Protein AF-A0A356TPZ6-F1 (afdb_monomer_lite)

Radius of gyration: 14.2 Å; chains: 1; bounding box: 24×18×42 Å

pLDDT: mean 96.62, std 1.81, range [85.94, 98.25]

Secondary structure (DSSP, 8-state):
--SS--TTT-SSTTS----SSSSTTSS---SSTT-SSS-TTT-SSTTS----SSSSTTSS----

Foldseek 3Di:
DPLPDDCVQAPCNPAAADPPPAPSRRGDHDQQRCPQPAGPVQAPCSNAAAPPPPPPRNRRHHDD

Structure (mmCIF, N/CA/C/O backbone):
data_AF-A0A356TPZ6-F1
#
_entry.id   AF-A0A356TPZ6-F1
#
loop_
_atom_site.group_PDB
_atom_site.id
_atom_site.type_symbol
_atom_site.label_atom_id
_atom_site.label_alt_id
_atom_site.label_comp_id
_atom_site.label_asym_id
_atom_site.label_entity_id
_atom_site.label_seq_id
_atom_site.pdbx_PDB_ins_code
_atom_site.Cartn_x
_atom_site.Cartn_y
_atom_site.Cartn_z
_atom_site.occupancy
_atom_site.B_iso_or_equiv
_atom_site.auth_seq_id
_atom_site.auth_comp_id
_atom_site.auth_asym_id
_atom_site.auth_atom_id
_atom_site.pdbx_PDB_model_num
ATOM 1 N N . ASP A 1 1 ? 2.705 -1.159 -14.914 1.00 95.12 1 ASP A N 1
ATOM 2 C CA . ASP A 1 1 ? 1.859 0.091 -14.865 1.00 95.12 1 ASP A CA 1
ATOM 3 C C . ASP A 1 1 ? 2.624 1.434 -14.908 1.00 95.12 1 ASP A C 1
ATOM 5 O O . ASP A 1 1 ? 1.986 2.471 -15.098 1.00 95.12 1 ASP A O 1
ATOM 9 N N . GLY A 1 2 ? 3.958 1.467 -14.814 1.00 95.12 2 GLY A N 1
ATOM 10 C CA . GLY A 1 2 ? 4.741 2.714 -14.861 1.00 95.12 2 GLY A CA 1
ATOM 11 C C . GLY A 1 2 ? 5.464 3.065 -13.557 1.00 95.12 2 GLY A C 1
ATOM 12 O O . GLY A 1 2 ? 6.137 4.097 -13.520 1.00 95.12 2 GLY A O 1
ATOM 13 N N . ASP A 1 3 ? 5.357 2.199 -12.559 1.00 95.69 3 ASP A N 1
ATOM 14 C CA . ASP A 1 3 ? 6.191 2.067 -11.359 1.00 95.69 3 ASP A CA 1
ATOM 15 C C . ASP A 1 3 ? 7.711 1.914 -11.629 1.00 95.69 3 ASP A C 1
ATOM 17 O O . ASP A 1 3 ? 8.548 2.363 -10.850 1.00 95.69 3 ASP A O 1
ATOM 21 N N . GLY A 1 4 ? 8.098 1.378 -12.791 1.00 95.12 4 GLY A N 1
ATOM 22 C CA . GLY A 1 4 ? 9.495 1.182 -13.185 1.00 95.12 4 GLY A CA 1
ATOM 23 C C . GLY A 1 4 ? 9.977 -0.268 -13.142 1.00 95.12 4 GLY A C 1
ATOM 24 O O . GLY A 1 4 ? 11.134 -0.511 -13.518 1.00 95.12 4 GLY A O 1
ATOM 25 N N . LEU A 1 5 ? 9.117 -1.221 -12.777 1.00 96.56 5 LEU A N 1
ATOM 26 C CA . LEU A 1 5 ? 9.375 -2.645 -12.939 1.00 96.56 5 LEU A CA 1
ATOM 27 C C . LEU A 1 5 ? 8.937 -3.118 -14.334 1.00 96.56 5 LEU A C 1
ATOM 29 O O . LEU A 1 5 ? 8.289 -2.415 -15.110 1.00 96.56 5 LEU A O 1
ATOM 33 N N . ASN A 1 6 ? 9.428 -4.293 -14.734 1.00 97.44 6 ASN A N 1
ATOM 34 C CA . ASN A 1 6 ? 8.929 -4.952 -15.944 1.00 97.44 6 ASN A CA 1
ATOM 35 C C . ASN A 1 6 ? 7.873 -5.965 -15.511 1.00 97.44 6 ASN A C 1
ATOM 37 O O . ASN A 1 6 ? 8.133 -6.663 -14.540 1.00 97.44 6 ASN A O 1
ATOM 41 N N . ASP A 1 7 ? 6.821 -6.163 -16.308 1.00 97.00 7 ASP A N 1
ATOM 42 C CA . ASP A 1 7 ? 5.687 -7.056 -16.006 1.00 97.00 7 ASP A CA 1
ATOM 43 C C . ASP A 1 7 ? 6.079 -8.468 -15.497 1.00 97.00 7 ASP A C 1
ATOM 45 O O . ASP A 1 7 ? 5.350 -9.081 -14.731 1.00 97.00 7 ASP A O 1
ATOM 49 N N . ASP A 1 8 ? 7.223 -9.028 -15.925 1.00 97.31 8 ASP A N 1
ATOM 50 C CA . ASP A 1 8 ? 7.701 -10.357 -15.484 1.00 97.31 8 ASP A CA 1
ATOM 51 C C . ASP A 1 8 ? 8.298 -10.371 -14.055 1.00 97.31 8 ASP A C 1
ATOM 53 O O . ASP A 1 8 ? 8.551 -11.445 -13.500 1.00 97.31 8 ASP A O 1
ATOM 57 N N . ALA A 1 9 ? 8.619 -9.200 -13.507 1.00 96.81 9 ALA A N 1
ATOM 58 C CA . ALA A 1 9 ? 9.236 -8.982 -12.197 1.00 96.81 9 ALA A CA 1
ATOM 59 C C . ALA A 1 9 ? 8.366 -8.121 -11.265 1.00 96.81 9 ALA A C 1
ATOM 61 O O . ALA A 1 9 ? 8.800 -7.842 -10.157 1.00 96.81 9 ALA A O 1
ATOM 62 N N . ASP A 1 10 ? 7.196 -7.717 -11.747 1.00 97.88 10 ASP A N 1
ATOM 63 C CA . ASP A 1 10 ? 6.213 -6.863 -11.096 1.00 97.88 10 ASP A CA 1
ATOM 64 C C . ASP A 1 10 ? 5.108 -7.760 -10.511 1.00 97.88 10 ASP A C 1
ATOM 66 O O . ASP A 1 10 ? 4.530 -8.599 -11.220 1.00 97.88 10 ASP A O 1
ATOM 70 N N . GLY A 1 11 ? 4.886 -7.663 -9.201 1.00 97.50 11 GLY A N 1
ATOM 71 C CA . GLY A 1 11 ? 3.862 -8.420 -8.489 1.00 97.50 11 GLY A CA 1
ATOM 72 C C . GLY A 1 11 ? 2.448 -8.058 -8.939 1.00 97.50 11 GLY A C 1
ATOM 73 O O . GLY A 1 11 ? 1.569 -8.933 -8.960 1.00 97.50 11 GLY A O 1
ATOM 74 N N . CYS A 1 12 ? 2.257 -6.816 -9.384 1.00 98.06 12 CYS A N 1
ATOM 75 C CA . CYS A 1 12 ? 0.988 -6.238 -9.778 1.00 98.06 12 CYS A CA 1
ATOM 76 C C . CYS A 1 12 ? 1.098 -5.491 -11.124 1.00 98.06 12 CYS A C 1
ATOM 78 O O . CYS A 1 12 ? 0.841 -4.300 -11.181 1.00 98.06 12 CYS A O 1
ATOM 80 N N . PR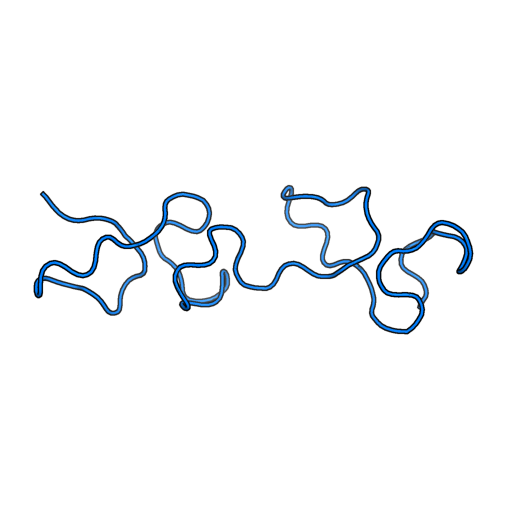O A 1 13 ? 1.287 -6.186 -12.269 1.00 97.44 13 PRO A N 1
ATOM 81 C CA . PRO A 1 13 ? 1.641 -5.568 -13.566 1.00 97.44 13 PRO A CA 1
ATOM 82 C C . PRO A 1 13 ? 0.723 -4.452 -14.105 1.00 97.44 13 PRO A C 1
ATOM 84 O O . PRO A 1 13 ? 1.080 -3.708 -15.034 1.00 97.44 13 PRO A O 1
ATOM 87 N N . ASP A 1 14 ? -0.508 -4.409 -13.595 1.00 97.81 14 ASP A N 1
ATOM 88 C CA . ASP A 1 14 ? -1.568 -3.491 -13.994 1.00 97.81 14 ASP A CA 1
ATOM 89 C C . ASP A 1 14 ? -1.844 -2.389 -12.938 1.00 97.81 14 ASP A C 1
ATOM 91 O O . ASP A 1 14 ? -2.683 -1.519 -13.202 1.00 97.81 14 ASP A O 1
ATOM 95 N N . GLU A 1 15 ? -1.169 -2.388 -11.780 1.00 97.75 15 GLU A N 1
ATOM 96 C CA . GLU A 1 15 ? -1.390 -1.486 -10.638 1.00 97.75 15 GLU A CA 1
ATOM 97 C C . GLU A 1 15 ? -0.066 -0.919 -10.124 1.00 97.75 15 GLU A C 1
ATOM 99 O O . GLU A 1 15 ? 0.774 -1.650 -9.635 1.00 97.75 15 GLU A O 1
ATOM 104 N N . ALA A 1 16 ? 0.106 0.403 -10.213 1.00 97.69 16 ALA A N 1
ATOM 105 C CA . ALA A 1 16 ? 1.365 1.020 -9.811 1.00 97.69 16 ALA A CA 1
ATOM 106 C C . ALA A 1 16 ? 1.574 0.962 -8.300 1.00 97.69 16 ALA A C 1
ATOM 108 O O . ALA A 1 16 ? 0.715 1.441 -7.561 1.00 97.69 16 ALA A O 1
ATOM 109 N N . GLU A 1 17 ? 2.753 0.473 -7.929 1.00 97.69 17 GLU A N 1
ATOM 110 C CA . GLU A 1 17 ? 3.435 0.650 -6.647 1.00 97.69 17 GLU A CA 1
ATOM 111 C C . GLU A 1 17 ? 3.192 2.031 -6.013 1.00 97.69 17 GLU A C 1
ATOM 113 O O . GLU A 1 17 ? 3.244 3.063 -6.709 1.00 97.69 17 GLU A O 1
ATOM 118 N N . ASP A 1 18 ? 2.970 2.063 -4.698 1.00 96.12 18 ASP A N 1
ATOM 119 C CA . ASP A 1 18 ? 2.681 3.277 -3.935 1.00 96.12 18 ASP A CA 1
ATOM 120 C C . ASP A 1 18 ? 3.811 3.795 -3.042 1.00 96.12 18 ASP A C 1
ATOM 122 O O . ASP A 1 18 ? 3.633 4.859 -2.466 1.00 96.12 18 ASP A O 1
ATOM 126 N N . ALA A 1 19 ? 5.026 3.252 -3.096 1.00 94.75 19 ALA A N 1
ATOM 127 C CA . ALA A 1 19 ? 6.273 3.954 -2.746 1.00 94.75 19 ALA A CA 1
ATOM 128 C C . ALA A 1 19 ? 6.211 4.843 -1.477 1.00 94.75 19 ALA A C 1
ATOM 130 O O . ALA A 1 19 ? 6.592 6.032 -1.499 1.00 94.75 19 ALA A O 1
ATOM 131 N N . ASP A 1 20 ? 5.710 4.280 -0.381 1.00 93.75 20 ASP A N 1
ATOM 132 C CA . ASP A 1 20 ? 5.546 4.938 0.913 1.00 93.75 20 ASP A CA 1
ATOM 133 C C . ASP A 1 20 ? 6.618 4.514 1.942 1.00 93.75 20 ASP A C 1
ATOM 135 O O . ASP A 1 20 ? 6.742 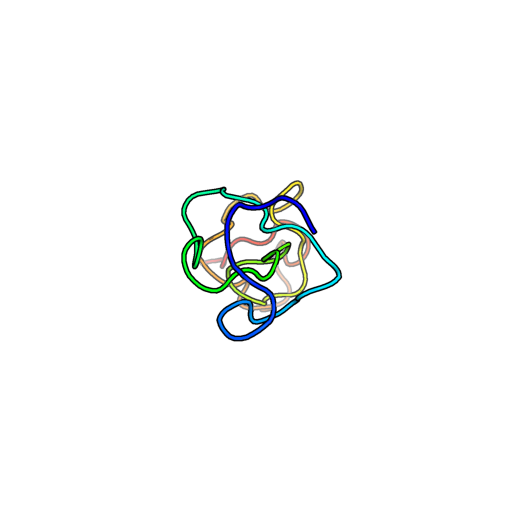5.118 3.018 1.00 93.75 20 ASP A O 1
ATOM 139 N N . GLY A 1 21 ? 7.495 3.581 1.555 1.00 94.75 21 GLY A N 1
ATOM 140 C CA . GLY A 1 21 ? 8.573 3.036 2.369 1.00 94.75 21 GLY A CA 1
ATOM 141 C C . GLY A 1 21 ? 8.276 1.654 2.950 1.00 94.75 21 GLY A C 1
ATOM 142 O O . GLY A 1 21 ? 9.122 1.145 3.704 1.00 94.75 21 GLY A O 1
ATOM 143 N N . PHE A 1 22 ? 7.132 1.063 2.615 1.00 96.38 22 PHE A N 1
ATOM 144 C CA . PHE A 1 22 ?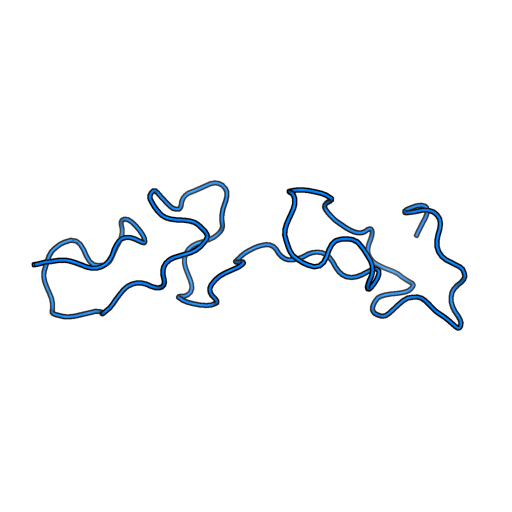 6.768 -0.317 2.888 1.00 96.38 22 PHE A CA 1
ATOM 145 C C . PHE A 1 22 ? 6.739 -1.113 1.579 1.00 96.38 22 PHE A C 1
ATOM 147 O O . PHE A 1 22 ? 6.223 -0.645 0.588 1.00 96.38 22 PHE A O 1
ATOM 154 N N . GLU A 1 23 ? 7.414 -2.266 1.571 1.00 96.00 23 GLU A N 1
ATOM 155 C CA . GLU A 1 23 ? 7.488 -3.232 0.454 1.00 96.00 23 GLU A CA 1
ATOM 156 C C . GLU A 1 23 ? 7.679 -2.712 -1.006 1.00 96.00 23 GLU A C 1
ATOM 158 O O . GLU A 1 23 ? 7.708 -3.541 -1.908 1.00 96.00 23 GLU A O 1
ATOM 163 N N . ASP A 1 24 ? 8.091 -1.443 -1.206 1.00 96.00 24 ASP A N 1
ATOM 164 C CA . ASP A 1 24 ? 8.336 -0.689 -2.469 1.00 96.00 24 ASP A CA 1
ATOM 165 C C . ASP A 1 24 ? 9.076 -1.401 -3.643 1.00 96.00 24 ASP A C 1
ATOM 167 O O . ASP A 1 24 ? 9.237 -0.843 -4.734 1.00 96.00 24 ASP A O 1
ATOM 171 N N . ASP A 1 25 ? 9.685 -2.565 -3.410 1.00 97.06 25 ASP A N 1
ATOM 172 C CA . ASP A 1 25 ? 10.481 -3.312 -4.390 1.00 97.06 25 ASP A CA 1
ATOM 173 C C . ASP A 1 25 ? 9.681 -4.429 -5.097 1.00 97.06 25 ASP A C 1
ATOM 175 O O . ASP A 1 25 ? 10.245 -5.101 -5.975 1.00 97.06 25 ASP A O 1
ATOM 179 N N . ASP A 1 26 ? 8.429 -4.691 -4.705 1.00 96.69 26 ASP A N 1
ATOM 180 C CA . ASP A 1 26 ? 7.640 -5.816 -5.216 1.00 96.69 26 ASP A CA 1
ATOM 181 C C . ASP A 1 26 ? 6.690 -5.457 -6.380 1.00 96.69 26 ASP A C 1
ATOM 183 O O . ASP A 1 26 ? 6.354 -6.346 -7.175 1.00 96.69 26 ASP A O 1
ATOM 187 N N . GLY A 1 27 ? 6.384 -4.167 -6.560 1.00 97.25 27 GLY A N 1
ATOM 188 C CA . GLY A 1 27 ? 5.565 -3.642 -7.653 1.00 97.25 27 GLY A CA 1
ATOM 189 C C . GLY A 1 27 ? 4.078 -3.577 -7.342 1.00 97.25 27 GLY A C 1
ATOM 190 O O . GLY A 1 27 ? 3.295 -3.275 -8.238 1.00 97.25 27 GLY A O 1
ATOM 191 N N . CYS A 1 28 ? 3.668 -3.906 -6.124 1.00 98.12 28 CYS A N 1
ATOM 192 C CA . CYS A 1 28 ? 2.289 -3.883 -5.690 1.00 98.12 28 CYS A CA 1
ATOM 193 C C . CYS A 1 28 ? 2.038 -2.707 -4.752 1.00 98.12 28 CYS A C 1
ATOM 195 O O . CYS A 1 28 ? 2.788 -2.513 -3.814 1.00 98.12 28 CYS A O 1
ATOM 197 N N . PRO A 1 29 ? 0.944 -1.951 -4.941 1.00 97.88 29 PRO A N 1
ATOM 198 C CA . PRO A 1 29 ? 0.565 -0.964 -3.947 1.00 97.88 29 PRO A CA 1
ATOM 199 C C . PRO A 1 29 ? 0.150 -1.648 -2.640 1.00 97.88 29 PRO A C 1
ATOM 201 O O . PRO A 1 29 ? -0.660 -2.588 -2.665 1.00 97.88 29 PRO A O 1
ATOM 204 N N . ASP A 1 30 ? 0.608 -1.098 -1.526 1.00 97.38 30 ASP A N 1
ATOM 205 C CA . ASP A 1 30 ? 0.301 -1.525 -0.170 1.00 97.38 30 ASP A CA 1
ATOM 206 C C . ASP A 1 30 ? -0.536 -0.445 0.538 1.00 97.38 30 ASP A C 1
ATOM 208 O O . ASP A 1 30 ? -0.015 0.387 1.263 1.00 97.38 30 ASP A O 1
ATOM 212 N N . PRO A 1 31 ? -1.873 -0.426 0.350 1.00 97.19 31 PRO A N 1
ATOM 213 C CA . PRO A 1 31 ? -2.732 0.636 0.888 1.00 97.19 31 PRO A CA 1
ATOM 214 C C . PRO A 1 31 ? -3.076 0.500 2.387 1.00 97.19 31 PRO A C 1
ATOM 216 O O . PRO A 1 31 ? -3.925 1.259 2.870 1.00 97.19 31 PRO A O 1
ATOM 219 N N . ASP A 1 32 ? -2.547 -0.528 3.056 1.00 97.94 32 ASP A N 1
ATOM 220 C CA . ASP A 1 32 ? -2.756 -0.900 4.466 1.00 97.94 32 ASP A CA 1
ATOM 221 C C . ASP A 1 32 ? -1.573 -1.791 4.896 1.00 97.94 32 ASP A C 1
ATOM 223 O O . ASP A 1 32 ? -1.628 -3.026 4.813 1.00 97.94 32 ASP A O 1
ATOM 227 N N . ASN A 1 33 ? -0.462 -1.149 5.256 1.00 98.00 33 ASN A N 1
ATOM 228 C CA . ASN A 1 33 ? 0.848 -1.788 5.412 1.00 98.00 33 ASN A CA 1
ATOM 229 C C . ASN A 1 33 ? 0.932 -2.802 6.563 1.00 98.00 33 ASN A C 1
ATOM 231 O O . ASN A 1 33 ? 1.740 -3.737 6.529 1.00 98.00 33 ASN A O 1
ATOM 235 N N . ASP A 1 34 ? 0.126 -2.650 7.612 1.00 97.62 34 ASP A N 1
ATOM 236 C CA . ASP A 1 34 ? 0.091 -3.599 8.729 1.00 97.62 34 ASP A CA 1
ATOM 237 C C . ASP A 1 34 ? -1.083 -4.589 8.673 1.00 97.62 34 ASP A C 1
ATOM 239 O O . ASP A 1 34 ? -1.126 -5.562 9.446 1.00 97.62 34 ASP A O 1
ATOM 243 N N . ALA A 1 35 ? -1.940 -4.429 7.663 1.00 97.12 35 ALA A N 1
ATOM 244 C CA . ALA A 1 35 ? -3.055 -5.293 7.323 1.00 97.12 35 ALA A CA 1
ATOM 245 C C . ALA A 1 35 ? -4.098 -5.408 8.441 1.00 97.12 35 ALA A C 1
ATOM 247 O O . ALA A 1 35 ? -4.724 -6.473 8.619 1.00 97.12 35 ALA A O 1
ATOM 248 N N . ASP A 1 36 ? -4.299 -4.335 9.201 1.00 97.56 36 ASP A N 1
ATOM 249 C CA . ASP A 1 36 ? -5.313 -4.281 10.241 1.00 97.56 36 ASP A CA 1
ATOM 250 C C . ASP A 1 36 ? -6.718 -3.962 9.690 1.00 97.56 36 ASP A C 1
ATOM 252 O O . ASP A 1 36 ? -7.729 -4.357 10.291 1.00 97.56 36 ASP A O 1
ATOM 256 N N . GLY A 1 37 ? -6.813 -3.404 8.480 1.00 96.56 37 GLY A N 1
ATOM 257 C CA . GLY A 1 37 ? -8.041 -3.017 7.790 1.00 96.56 37 GLY A CA 1
ATOM 258 C C . GLY A 1 37 ? -8.335 -1.512 7.765 1.00 96.56 37 GLY A C 1
ATOM 259 O O . GLY A 1 37 ? -9.391 -1.139 7.227 1.00 96.56 37 GLY A O 1
ATOM 260 N N . VAL A 1 38 ? -7.469 -0.673 8.331 1.00 97.75 38 VAL A N 1
ATOM 261 C CA . VAL A 1 38 ? -7.475 0.788 8.245 1.00 97.75 38 VAL A CA 1
ATOM 262 C C . VAL A 1 38 ? -6.462 1.208 7.170 1.00 97.75 38 VAL A C 1
ATOM 264 O O . VAL A 1 38 ? -5.295 0.871 7.251 1.00 97.75 38 VAL A O 1
ATOM 267 N N . PRO A 1 39 ? -6.878 1.931 6.114 1.00 97.94 39 PRO A N 1
ATOM 268 C CA . PRO A 1 39 ? -5.931 2.383 5.097 1.00 97.94 39 PRO A CA 1
ATOM 269 C C . PRO A 1 39 ? -4.859 3.318 5.670 1.00 97.94 39 PRO A C 1
ATOM 271 O O . PRO A 1 39 ? -5.222 4.193 6.465 1.00 97.94 39 PRO A O 1
ATOM 274 N N . ASP A 1 40 ? -3.619 3.269 5.167 1.00 97.62 40 ASP A N 1
ATOM 275 C CA . ASP A 1 40 ? -2.494 4.081 5.683 1.00 97.62 40 ASP A CA 1
ATOM 276 C C . ASP A 1 40 ? -2.786 5.592 5.678 1.00 97.62 40 ASP A C 1
ATOM 278 O O . ASP A 1 40 ? -2.289 6.358 6.502 1.00 97.62 40 ASP A O 1
ATOM 282 N N . GLU A 1 41 ? -3.627 6.064 4.746 1.00 97.12 41 GLU A N 1
ATOM 283 C CA . GLU A 1 41 ? -4.044 7.474 4.680 1.00 97.12 41 GLU A CA 1
ATOM 284 C C . GLU A 1 41 ? -4.913 7.924 5.870 1.00 97.12 41 GLU A C 1
ATOM 286 O O . GLU A 1 41 ? -5.074 9.129 6.107 1.00 97.12 41 GLU A O 1
ATOM 291 N N . SER A 1 42 ? -5.505 6.965 6.577 1.00 97.88 42 SER A N 1
ATOM 292 C CA . SER A 1 42 ? -6.406 7.144 7.716 1.00 97.88 42 SER A CA 1
ATOM 293 C C . SER A 1 42 ? -5.899 6.529 9.018 1.00 97.88 42 SER A C 1
ATOM 295 O O . SER A 1 42 ? -6.517 6.796 10.046 1.00 97.88 42 SER A O 1
ATOM 297 N N . ASP A 1 43 ? -4.808 5.772 8.967 1.00 97.94 43 ASP A N 1
ATOM 298 C CA . ASP A 1 43 ? -4.209 5.079 10.099 1.00 97.94 43 ASP A CA 1
ATOM 299 C C . ASP A 1 43 ? -3.255 6.002 10.885 1.00 97.94 43 ASP A C 1
ATOM 301 O O . ASP A 1 43 ? -2.382 6.673 10.316 1.00 97.94 43 ASP A O 1
ATOM 305 N N . GLU A 1 44 ? -3.439 6.097 12.205 1.00 98.00 44 GLU A N 1
ATOM 306 C CA . GLU A 1 44 ? -2.531 6.843 13.082 1.00 98.00 44 GLU A CA 1
ATOM 307 C C . GLU A 1 44 ? -1.210 6.091 13.356 1.00 98.00 44 GLU A C 1
ATOM 309 O O . GLU A 1 44 ? -0.191 6.730 13.668 1.00 98.00 44 GLU A O 1
ATOM 314 N N . CYS A 1 45 ? -1.198 4.772 13.163 1.00 97.75 45 CYS A N 1
ATOM 315 C CA . CYS A 1 45 ? -0.086 3.848 13.327 1.00 97.75 45 CYS 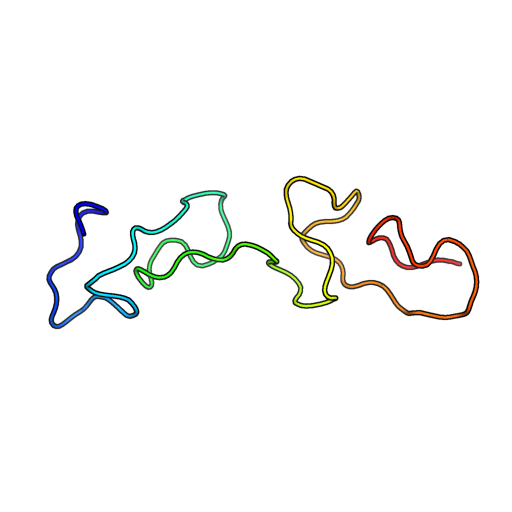A CA 1
ATOM 316 C C . CYS A 1 45 ? 0.103 2.910 12.110 1.00 97.75 45 CYS A C 1
ATOM 318 O O . CYS A 1 45 ? 0.154 1.706 12.316 1.00 97.75 45 CYS A O 1
ATOM 320 N N . PRO A 1 46 ? 0.425 3.412 10.893 1.00 97.31 46 PRO A N 1
ATOM 321 C CA . PRO A 1 46 ? 0.428 2.624 9.641 1.00 97.31 46 PRO A CA 1
ATOM 322 C C . PRO A 1 46 ? 1.380 1.413 9.569 1.00 97.31 46 PRO A C 1
ATOM 324 O O . PRO A 1 46 ? 1.559 0.818 8.523 1.00 97.31 46 PRO A O 1
ATOM 327 N N . LEU A 1 47 ? 2.149 1.123 10.616 1.00 97.06 47 LEU A N 1
ATOM 328 C CA . LEU A 1 47 ? 3.100 0.008 10.662 1.00 97.06 47 LEU A CA 1
ATOM 329 C C . LEU A 1 47 ? 2.890 -0.868 11.910 1.00 97.06 47 LEU A C 1
ATOM 331 O O . LEU A 1 47 ? 3.728 -1.733 12.196 1.00 97.06 47 LEU A O 1
ATOM 335 N N . GLU A 1 48 ? 1.851 -0.610 12.703 1.00 97.62 48 GLU A N 1
ATOM 336 C CA . GLU A 1 48 ? 1.556 -1.292 13.959 1.00 97.62 48 GLU A CA 1
ATOM 337 C C . GLU A 1 48 ? 0.071 -1.656 14.017 1.00 97.62 48 GLU A C 1
ATOM 339 O O . GLU A 1 48 ? -0.719 -0.889 14.538 1.00 97.62 48 GLU A O 1
ATOM 344 N N . ALA A 1 49 ? -0.252 -2.880 13.593 1.00 97.88 49 ALA A N 1
ATOM 345 C CA . ALA A 1 49 ? -1.636 -3.326 13.480 1.00 97.88 49 ALA A CA 1
ATOM 346 C C . ALA A 1 49 ? -2.474 -3.149 14.755 1.00 97.88 49 ALA A C 1
ATOM 348 O O . ALA A 1 49 ? -2.070 -3.595 15.842 1.00 97.88 49 ALA A O 1
ATOM 349 N N . GLU A 1 50 ? -3.693 -2.647 14.567 1.00 98.06 50 GLU A N 1
ATOM 350 C CA . GLU A 1 50 ? -4.715 -2.510 15.594 1.00 98.06 50 GLU A CA 1
ATOM 351 C C . GLU A 1 50 ? -5.090 -3.846 16.269 1.00 98.06 50 GLU A C 1
ATOM 353 O O . GLU A 1 50 ? -5.219 -4.906 15.633 1.00 98.06 50 GLU A O 1
ATOM 358 N N . ASP A 1 51 ? -5.285 -3.821 17.593 1.00 96.25 51 ASP A N 1
ATOM 359 C CA . ASP A 1 51 ? -5.483 -5.028 18.408 1.00 96.25 51 ASP A CA 1
ATOM 360 C C . ASP A 1 51 ? -6.958 -5.416 18.647 1.00 96.25 51 ASP A C 1
ATOM 362 O O . ASP A 1 51 ? -7.248 -6.578 18.991 1.00 96.25 51 ASP A O 1
ATOM 366 N N . ARG A 1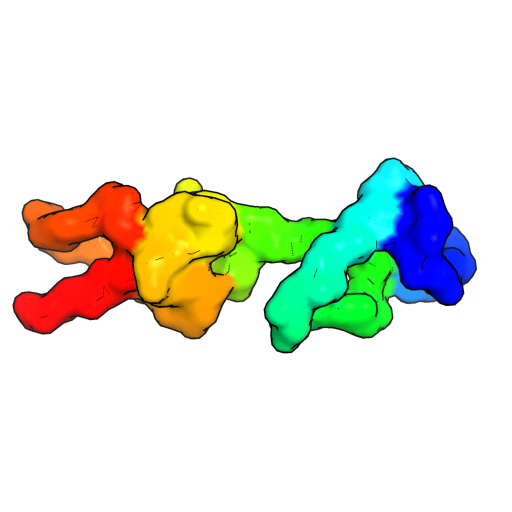 52 ? -7.887 -4.502 18.332 1.00 94.19 52 ARG A N 1
ATOM 367 C CA . ARG A 1 52 ? -9.347 -4.656 18.367 1.00 94.19 52 ARG A CA 1
ATOM 368 C C . ARG A 1 52 ? -9.860 -5.121 19.721 1.00 94.19 52 ARG A C 1
ATOM 370 O O . ARG A 1 52 ? -10.653 -6.080 19.811 1.00 94.19 52 ARG A O 1
ATOM 377 N N . ASP A 1 53 ? -9.387 -4.494 20.789 1.00 95.25 53 ASP A N 1
ATOM 378 C CA . ASP A 1 53 ? -9.770 -4.835 22.156 1.00 95.25 53 ASP A CA 1
ATOM 379 C C . ASP A 1 53 ? -11.128 -4.237 22.599 1.00 95.25 53 ASP A C 1
ATOM 381 O O . ASP A 1 53 ? -11.695 -4.643 23.631 1.00 95.25 53 ASP A O 1
ATOM 385 N N . GLY A 1 54 ? -11.721 -3.372 21.768 1.00 94.62 54 GLY A N 1
ATOM 386 C CA . GLY A 1 54 ? -12.977 -2.670 22.013 1.00 94.62 54 GLY A CA 1
ATOM 387 C C . GLY A 1 54 ? -12.800 -1.256 22.572 1.00 94.62 54 GLY A C 1
ATOM 388 O O . GLY A 1 54 ? -13.791 -0.663 23.036 1.00 94.62 54 GLY A O 1
ATOM 389 N N . PHE A 1 55 ? -11.578 -0.737 22.571 1.00 95.44 55 PHE A N 1
ATOM 390 C CA . PHE A 1 55 ? -11.202 0.640 22.846 1.00 95.44 55 PHE A CA 1
ATOM 391 C C . PHE A 1 55 ? -10.542 1.212 21.585 1.00 95.44 55 PHE A C 1
ATOM 393 O O . PHE A 1 55 ? -9.835 0.495 20.919 1.00 95.44 55 PHE A O 1
ATOM 400 N N . GLU A 1 56 ? -10.933 2.433 21.207 1.00 94.62 56 GLU A N 1
ATOM 401 C CA . GLU A 1 56 ? -10.447 3.206 20.041 1.00 94.62 56 GLU A CA 1
ATOM 402 C C . GLU A 1 56 ? -10.158 2.473 18.694 1.00 94.62 56 GLU A C 1
ATOM 404 O O . GLU A 1 56 ? -9.667 3.132 17.793 1.00 94.62 56 GLU A O 1
ATOM 409 N N . ASP A 1 57 ? -10.689 1.252 18.468 1.00 94.94 57 ASP A N 1
ATOM 410 C CA . ASP A 1 57 ? -10.524 0.344 17.296 1.00 94.94 57 ASP A CA 1
ATOM 411 C C . ASP A 1 57 ? -10.651 0.942 15.860 1.00 94.94 57 ASP A C 1
ATOM 413 O O . ASP A 1 57 ? -10.506 0.221 14.869 1.00 94.94 57 ASP A O 1
ATOM 417 N N . ASP A 1 58 ? -11.055 2.205 15.712 1.00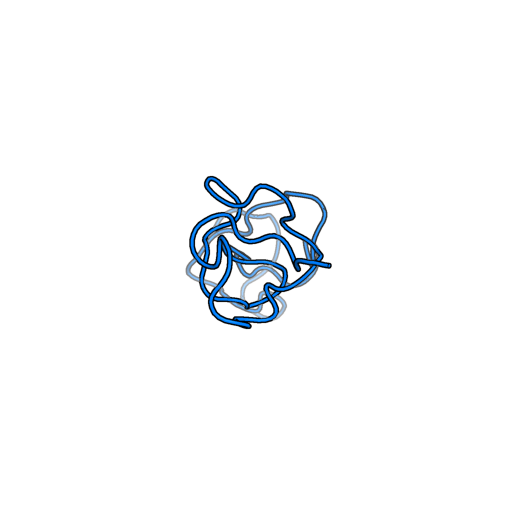 96.56 58 ASP A N 1
ATOM 418 C CA . ASP A 1 58 ? -11.226 2.889 14.425 1.00 96.56 58 ASP A CA 1
ATOM 419 C C . ASP A 1 58 ? -10.021 3.794 14.059 1.00 96.56 58 ASP A C 1
ATOM 421 O O . ASP A 1 58 ? -10.059 4.405 12.987 1.00 96.56 58 ASP A O 1
ATOM 425 N N . ASP A 1 59 ? -9.012 3.954 14.931 1.00 97.12 59 ASP A N 1
ATOM 426 C CA . ASP A 1 59 ? -7.844 4.830 14.701 1.00 97.12 59 ASP A CA 1
ATOM 427 C C . ASP A 1 59 ? -6.607 4.129 14.103 1.00 97.12 59 ASP A C 1
ATOM 429 O O . ASP A 1 59 ? -5.700 4.823 13.639 1.00 97.12 59 ASP A O 1
ATOM 433 N N . GLY A 1 60 ? -6.616 2.792 14.052 1.00 97.38 60 GLY A N 1
ATOM 434 C CA . GLY A 1 60 ? -5.527 1.966 13.512 1.00 97.38 60 GLY A CA 1
ATOM 435 C C . GLY A 1 60 ? -4.357 1.751 14.482 1.00 97.38 60 GLY A C 1
ATOM 436 O O . GLY A 1 60 ? -3.334 1.195 14.111 1.00 97.38 60 GLY A O 1
ATOM 437 N N . CYS A 1 61 ? -4.468 2.181 15.744 1.00 98.25 61 CYS A N 1
ATOM 438 C CA . CYS A 1 61 ? -3.374 2.111 16.709 1.00 98.25 61 CYS A CA 1
ATOM 439 C C . CYS A 1 61 ? -3.659 1.156 17.875 1.00 98.25 61 CYS A C 1
ATOM 441 O O . CYS A 1 61 ? -4.583 1.407 18.643 1.00 98.25 61 CYS A O 1
ATOM 443 N N . PRO A 1 62 ? -2.764 0.194 18.174 1.00 97.38 62 PRO A N 1
ATOM 444 C CA . PRO A 1 62 ? -2.958 -0.731 19.280 1.00 97.38 62 PRO A CA 1
ATOM 445 C C . PRO A 1 62 ? -3.001 -0.014 20.630 1.00 97.38 62 PRO A C 1
ATOM 447 O O . PRO A 1 62 ? -2.097 0.754 20.996 1.00 97.38 62 PRO A O 1
ATOM 450 N N . ASP A 1 63 ? -4.006 -0.370 21.422 1.00 93.56 63 ASP A N 1
ATOM 451 C CA . ASP A 1 63 ? -4.322 0.303 22.670 1.00 93.56 63 ASP A CA 1
ATOM 452 C C . ASP A 1 63 ? -3.774 -0.383 23.951 1.00 93.56 63 ASP A C 1
ATOM 454 O O . ASP A 1 63 ? -3.402 -1.561 23.952 1.00 93.56 63 ASP A O 1
ATOM 458 N N . PRO A 1 64 ? -3.631 0.352 25.083 1.00 85.94 64 PRO A N 1
ATOM 459 C CA . PRO A 1 64 ? -3.004 -0.162 26.315 1.00 85.94 64 PRO A CA 1
ATOM 460 C C . PRO A 1 64 ? -3.873 -0.991 27.283 1.00 85.94 64 PRO A C 1
ATOM 462 O O . PRO A 1 64 ? -5.018 -0.580 27.583 1.00 85.94 64 PRO A O 1
#

Sequence (64 aa):
DGDGLNDDADGCPDEAEDADGFEDDDGCPDPDNDADGVPDESDECPLEAEDRDGFEDDDGCPDP